Protein AF-A0AAV3QVT6-F1 (afdb_monomer_lite)

Foldseek 3Di:
DVPDDDDDDDDPVVVVVVVVVCVVCLVVCVVVDDPQDPPPHPDPPVVVVVVVVLVVVQVVCVVPVHHDDDDDDDDPPVPVPDD

Structure (mmCIF, N/CA/C/O backbone):
data_AF-A0AAV3QVT6-F1
#
_entry.id   AF-A0AAV3QVT6-F1
#
loop_
_atom_site.group_PDB
_atom_site.id
_atom_site.type_symbol
_atom_site.label_atom_id
_atom_site.label_alt_id
_atom_site.label_comp_id
_atom_site.label_asym_id
_atom_site.label_entity_id
_atom_site.label_seq_id
_atom_site.pdbx_PDB_ins_code
_atom_site.Cartn_x
_atom_site.Cartn_y
_atom_site.Cartn_z
_atom_site.occupancy
_atom_site.B_iso_or_equiv
_atom_site.auth_seq_id
_atom_site.auth_comp_id
_atom_site.auth_asym_id
_atom_site.auth_atom_id
_atom_site.pdbx_PDB_model_num
ATOM 1 N N . MET A 1 1 ? 10.616 -21.768 10.260 1.00 51.06 1 MET A N 1
ATOM 2 C CA . MET A 1 1 ? 10.746 -21.833 8.781 1.00 51.06 1 MET A CA 1
ATOM 3 C C . MET A 1 1 ? 9.505 -21.313 8.040 1.00 51.06 1 MET A C 1
ATOM 5 O O . MET A 1 1 ? 9.634 -20.977 6.872 1.00 51.06 1 MET A O 1
ATOM 9 N N . ALA A 1 2 ? 8.331 -21.209 8.684 1.00 62.94 2 ALA A N 1
ATOM 10 C CA . ALA A 1 2 ? 7.095 -20.706 8.064 1.00 62.94 2 ALA A CA 1
ATOM 11 C C . ALA A 1 2 ? 6.937 -19.165 8.083 1.00 62.94 2 ALA A C 1
ATOM 13 O O . ALA A 1 2 ? 6.066 -18.645 7.388 1.00 62.94 2 ALA A O 1
ATOM 14 N N . ASP A 1 3 ? 7.794 -18.450 8.824 1.00 75.00 3 ASP A N 1
ATOM 15 C CA . ASP A 1 3 ? 7.662 -17.003 9.083 1.00 75.00 3 ASP A CA 1
ATOM 16 C C . ASP A 1 3 ? 8.549 -16.115 8.196 1.00 75.00 3 ASP A C 1
ATOM 18 O O . ASP A 1 3 ? 8.573 -14.894 8.350 1.00 75.00 3 ASP A O 1
ATOM 22 N N . TYR A 1 4 ? 9.298 -16.700 7.256 1.00 81.44 4 TYR A N 1
ATOM 23 C CA . TYR A 1 4 ? 10.117 -15.917 6.334 1.00 81.44 4 TYR A CA 1
ATOM 24 C C . TYR A 1 4 ? 9.271 -15.401 5.172 1.00 81.44 4 TYR A C 1
ATOM 26 O O . TYR A 1 4 ? 8.590 -16.169 4.489 1.00 81.44 4 TYR A O 1
ATOM 34 N N . ARG A 1 5 ? 9.356 -14.092 4.917 1.00 79.75 5 ARG A N 1
ATOM 35 C CA . ARG A 1 5 ? 8.783 -13.467 3.725 1.00 79.75 5 ARG A CA 1
ATOM 36 C C . ARG A 1 5 ? 9.851 -13.420 2.626 1.00 79.75 5 ARG A C 1
ATOM 38 O O . ARG A 1 5 ? 10.818 -12.672 2.784 1.00 79.75 5 ARG A O 1
ATOM 45 N N . PRO A 1 6 ? 9.718 -14.191 1.533 1.00 81.56 6 PRO A N 1
ATOM 46 C CA . PRO A 1 6 ? 10.671 -14.123 0.434 1.00 81.56 6 PRO A CA 1
ATOM 47 C C . PRO A 1 6 ? 10.607 -12.742 -0.229 1.00 81.56 6 PRO A C 1
ATOM 49 O O . PRO A 1 6 ? 9.528 -12.183 -0.433 1.00 81.56 6 PRO A O 1
ATOM 52 N N . ILE A 1 7 ? 11.769 -12.182 -0.563 1.00 84.31 7 ILE A N 1
ATOM 53 C CA . ILE A 1 7 ? 11.876 -10.922 -1.303 1.00 84.31 7 ILE A CA 1
ATOM 54 C C . ILE A 1 7 ? 12.240 -11.266 -2.743 1.00 84.31 7 ILE A C 1
ATOM 56 O O . ILE A 1 7 ? 13.266 -11.894 -2.995 1.00 84.31 7 ILE A O 1
ATOM 60 N N . SER A 1 8 ? 11.406 -10.841 -3.691 1.00 83.56 8 SER A N 1
ATOM 61 C CA . SER A 1 8 ? 11.696 -11.001 -5.116 1.00 83.56 8 SER A CA 1
ATOM 62 C C . SER A 1 8 ? 12.632 -9.890 -5.590 1.00 83.56 8 SER A C 1
ATOM 64 O O . SER A 1 8 ? 12.271 -8.712 -5.581 1.00 83.56 8 SER A O 1
ATOM 66 N N . LEU A 1 9 ? 13.837 -10.258 -6.019 1.00 85.38 9 LEU A N 1
ATOM 67 C CA . LEU A 1 9 ? 14.800 -9.347 -6.636 1.00 85.38 9 LEU A CA 1
ATOM 68 C C . LEU A 1 9 ? 14.577 -9.344 -8.152 1.00 85.38 9 LEU A C 1
ATOM 70 O O . LEU A 1 9 ? 14.853 -10.327 -8.833 1.00 85.38 9 LEU A O 1
ATOM 74 N N . CYS A 1 10 ? 14.047 -8.241 -8.679 1.00 87.00 10 CYS A N 1
ATOM 75 C CA . CYS A 1 10 ? 13.804 -8.079 -10.113 1.00 87.00 10 CYS A CA 1
ATOM 76 C C . CYS A 1 10 ? 15.019 -7.460 -10.819 1.00 87.00 10 CYS A C 1
ATOM 78 O O . CYS A 1 10 ? 15.761 -6.681 -10.218 1.00 87.00 10 CYS A O 1
ATOM 80 N N . ASN A 1 11 ? 15.175 -7.731 -12.119 1.00 92.31 11 ASN A N 1
ATOM 81 C CA . ASN A 1 11 ? 16.187 -7.072 -12.949 1.00 92.31 11 ASN A CA 1
ATOM 82 C C . ASN A 1 11 ? 15.978 -5.538 -12.962 1.00 92.31 11 ASN A C 1
ATOM 84 O O . ASN A 1 11 ? 14.845 -5.051 -12.947 1.00 92.31 11 ASN A O 1
ATOM 88 N N . VAL A 1 12 ? 17.067 -4.769 -13.027 1.00 92.44 12 VAL A N 1
ATOM 89 C CA . VAL A 1 12 ? 17.066 -3.299 -13.076 1.00 92.44 12 VAL A CA 1
ATOM 90 C C . VAL A 1 12 ? 16.212 -2.774 -14.233 1.00 92.44 12 VAL A C 1
ATOM 92 O O . VAL A 1 12 ? 15.418 -1.860 -14.024 1.00 92.44 12 VAL A O 1
ATOM 95 N N . ILE A 1 13 ? 16.296 -3.384 -15.421 1.00 92.06 13 ILE A N 1
ATOM 96 C CA . ILE A 1 13 ? 15.486 -2.982 -16.588 1.00 92.06 13 ILE A CA 1
ATOM 97 C C . ILE A 1 13 ? 13.989 -3.125 -16.283 1.00 92.06 13 ILE A C 1
ATOM 99 O O . ILE A 1 13 ? 13.206 -2.207 -16.529 1.00 92.06 13 ILE A O 1
ATOM 103 N N . TYR A 1 14 ? 13.600 -4.247 -15.674 1.00 92.38 14 TYR A N 1
ATOM 104 C CA . TYR A 1 14 ? 12.220 -4.483 -15.254 1.00 92.38 14 TYR A CA 1
ATOM 105 C C . TYR A 1 14 ? 11.767 -3.453 -14.210 1.00 92.38 14 TYR A C 1
ATOM 107 O O . TYR A 1 14 ? 10.676 -2.893 -14.314 1.00 92.38 14 TYR A O 1
ATOM 115 N N . LYS A 1 15 ? 12.628 -3.133 -13.237 1.00 92.12 15 LYS A N 1
ATOM 116 C CA . LYS A 1 15 ? 12.343 -2.117 -12.216 1.00 92.12 15 LYS A CA 1
ATOM 117 C C . LYS A 1 15 ? 12.137 -0.727 -12.826 1.00 92.12 15 LYS A C 1
ATOM 119 O O . LYS A 1 15 ? 11.238 -0.007 -12.398 1.00 92.12 15 LYS A O 1
ATOM 124 N N . ILE A 1 16 ? 12.924 -0.356 -13.838 1.00 93.56 16 ILE A N 1
ATOM 125 C CA . ILE A 1 16 ? 12.763 0.914 -14.561 1.00 93.56 16 ILE A CA 1
ATOM 126 C C . ILE A 1 16 ? 11.412 0.950 -15.280 1.00 93.56 16 ILE A C 1
ATOM 128 O O . ILE A 1 16 ? 10.654 1.901 -15.093 1.00 93.56 16 ILE A O 1
ATOM 132 N N . ALA A 1 17 ? 11.075 -0.094 -16.043 1.00 94.25 17 ALA A N 1
ATOM 133 C CA . ALA A 1 17 ? 9.795 -0.170 -16.747 1.00 94.25 17 ALA A CA 1
ATOM 134 C C . ALA A 1 17 ? 8.602 -0.090 -15.774 1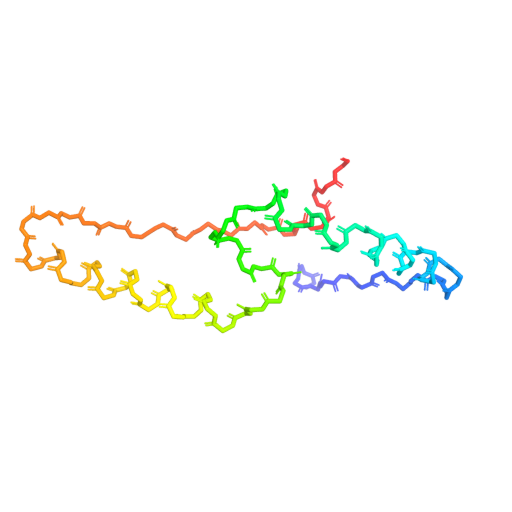.00 94.25 17 ALA A C 1
ATOM 136 O O . ALA A 1 17 ? 7.677 0.696 -15.984 1.00 94.25 17 ALA A O 1
ATOM 137 N N . SER A 1 18 ? 8.665 -0.824 -14.658 1.00 93.75 18 SER A N 1
ATOM 138 C CA . SER A 1 18 ? 7.655 -0.770 -13.596 1.00 93.75 18 SER A CA 1
ATOM 139 C C . SER A 1 18 ? 7.519 0.633 -12.994 1.00 93.75 18 SER A C 1
ATOM 141 O O . SER A 1 18 ? 6.402 1.089 -12.763 1.00 93.75 18 SER A O 1
ATOM 143 N N . ASN A 1 19 ? 8.624 1.347 -12.763 1.00 92.56 19 ASN A N 1
ATOM 144 C CA . ASN A 1 19 ? 8.585 2.710 -12.226 1.00 92.56 19 ASN A CA 1
ATOM 145 C C . ASN A 1 19 ? 7.925 3.701 -13.193 1.00 92.56 19 ASN A C 1
ATOM 147 O O . ASN A 1 19 ? 7.173 4.575 -12.761 1.00 92.56 19 ASN A O 1
ATOM 151 N N . VAL A 1 20 ? 8.164 3.559 -14.500 1.00 95.50 20 VAL A N 1
ATOM 152 C CA . VAL A 1 20 ? 7.500 4.389 -15.517 1.00 95.50 20 VAL A CA 1
ATOM 153 C C . VAL A 1 20 ? 5.986 4.173 -15.484 1.00 95.50 20 VAL A C 1
ATOM 155 O O . VAL A 1 20 ? 5.234 5.147 -15.519 1.00 95.50 20 VAL A O 1
ATOM 158 N N . LEU A 1 21 ? 5.529 2.922 -15.362 1.00 94.06 21 LEU A N 1
ATOM 159 C CA . LEU A 1 21 ? 4.103 2.605 -15.241 1.00 94.06 21 LEU A CA 1
ATOM 160 C C . LEU A 1 21 ? 3.489 3.215 -13.976 1.00 94.06 21 LEU A C 1
ATOM 162 O O . LEU A 1 21 ? 2.460 3.882 -14.060 1.00 94.06 21 LEU A O 1
ATOM 166 N N . VAL A 1 22 ? 4.148 3.064 -12.824 1.00 91.31 22 VAL A N 1
ATOM 167 C CA . VAL A 1 22 ? 3.682 3.648 -11.556 1.00 91.31 22 VAL A CA 1
ATOM 168 C C . VAL A 1 22 ? 3.540 5.164 -11.669 1.00 91.31 22 VAL A C 1
ATOM 170 O O . VAL A 1 22 ? 2.509 5.712 -11.285 1.00 91.31 22 VAL A O 1
ATOM 173 N N . ASN A 1 23 ? 4.524 5.849 -12.254 1.00 92.06 23 ASN A N 1
ATOM 174 C CA . ASN A 1 23 ? 4.474 7.302 -12.421 1.00 92.06 23 ASN A CA 1
ATOM 175 C C . ASN A 1 23 ? 3.333 7.761 -13.339 1.00 92.06 23 ASN A C 1
ATOM 177 O O . ASN A 1 23 ? 2.789 8.842 -13.126 1.00 92.06 23 ASN A O 1
ATOM 181 N N . ARG A 1 24 ? 2.939 6.945 -14.323 1.00 93.62 24 ARG A N 1
ATOM 182 C CA . ARG A 1 24 ? 1.785 7.229 -15.191 1.00 93.62 24 ARG A CA 1
ATOM 183 C C . ARG A 1 24 ? 0.446 7.001 -14.496 1.00 93.62 24 ARG A C 1
ATOM 185 O O . ARG A 1 24 ? -0.495 7.734 -14.770 1.00 93.62 24 ARG A O 1
ATOM 192 N N . VAL A 1 25 ? 0.352 6.005 -13.615 1.00 90.62 25 VAL A N 1
ATOM 193 C CA . VAL A 1 25 ? -0.892 5.669 -12.897 1.00 90.62 25 VAL A CA 1
ATOM 194 C C . VAL A 1 25 ? -1.114 6.580 -11.687 1.00 90.62 25 VAL A C 1
ATOM 196 O O . VAL A 1 25 ? -2.254 6.911 -11.371 1.00 90.62 25 VAL A O 1
ATOM 199 N N . LYS A 1 26 ? -0.038 7.044 -11.038 1.00 87.38 26 LYS A N 1
ATOM 200 C CA . LYS A 1 26 ? -0.080 7.857 -9.811 1.00 87.38 26 LYS A CA 1
ATOM 201 C C . LYS A 1 26 ? -1.079 9.033 -9.844 1.00 87.38 26 LYS A C 1
ATOM 203 O O . LYS A 1 26 ? -1.784 9.187 -8.851 1.00 87.38 26 LYS A O 1
ATOM 208 N N . PRO A 1 27 ? -1.214 9.828 -10.926 1.00 87.81 27 PRO A N 1
ATOM 209 C CA . PRO A 1 27 ? -2.181 10.932 -10.982 1.00 87.81 27 PRO A CA 1
ATOM 210 C C . PRO A 1 27 ? -3.651 10.490 -10.912 1.00 87.81 27 PRO A C 1
ATOM 212 O O . PRO A 1 27 ? -4.493 11.245 -10.439 1.00 87.81 27 PRO A O 1
ATOM 215 N N . PHE A 1 28 ? -3.960 9.268 -11.352 1.00 87.81 28 PHE A N 1
ATOM 216 C CA . PHE A 1 28 ? -5.316 8.712 -11.368 1.00 87.81 28 PHE A CA 1
ATOM 217 C C . PHE A 1 28 ? -5.659 7.943 -10.086 1.00 87.81 28 PHE A C 1
ATOM 219 O O . PHE A 1 28 ? -6.810 7.585 -9.865 1.00 87.81 28 PHE A O 1
ATOM 226 N N . MET A 1 29 ? -4.683 7.698 -9.206 1.00 83.56 29 MET A N 1
ATOM 227 C CA . MET A 1 29 ? -4.914 6.952 -7.963 1.00 83.56 29 MET A CA 1
ATOM 228 C C . MET A 1 29 ? -5.958 7.618 -7.062 1.00 83.56 29 MET A C 1
ATOM 230 O O . MET A 1 29 ? -6.741 6.915 -6.434 1.00 83.56 29 MET A O 1
ATOM 234 N N . ASN A 1 30 ? -6.020 8.953 -7.052 1.00 79.50 30 ASN A N 1
ATOM 235 C CA . ASN A 1 30 ? -6.979 9.701 -6.234 1.00 79.50 30 ASN A CA 1
ATOM 236 C C . ASN A 1 30 ? -8.442 9.494 -6.663 1.00 79.50 30 ASN A C 1
ATOM 238 O O . ASN A 1 30 ? -9.333 9.701 -5.848 1.00 79.50 30 ASN A O 1
ATOM 242 N N . SER A 1 31 ? -8.706 9.114 -7.919 1.00 83.62 31 SER A N 1
ATOM 243 C CA . SER A 1 31 ? -10.063 8.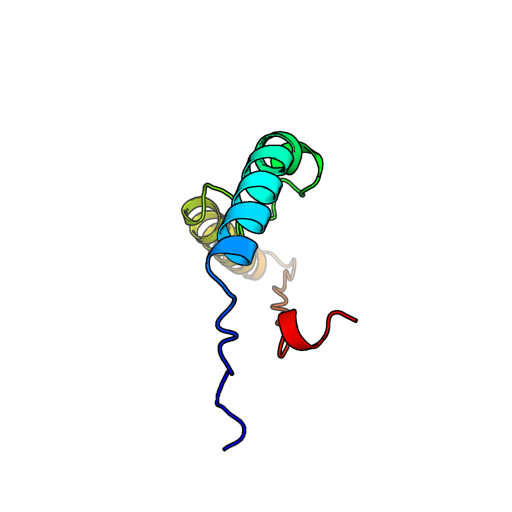798 -8.388 1.00 83.62 31 SER A CA 1
ATOM 244 C C . SER A 1 31 ? -10.385 7.304 -8.335 1.00 83.62 31 SER A C 1
ATOM 246 O O . SER A 1 31 ? -11.555 6.936 -8.304 1.00 83.62 31 SER A O 1
ATOM 248 N N . LEU A 1 32 ? -9.364 6.441 -8.330 1.00 83.69 32 LEU A N 1
ATOM 249 C CA . LEU A 1 32 ? -9.524 4.983 -8.290 1.00 83.69 32 LEU A CA 1
ATOM 250 C C . LEU A 1 32 ? -9.678 4.430 -6.871 1.00 83.69 32 LEU A C 1
ATOM 252 O O . LEU A 1 32 ? -10.207 3.335 -6.693 1.00 83.69 32 LEU A O 1
ATOM 256 N N . VAL A 1 33 ? -9.175 5.153 -5.873 1.00 83.06 33 VAL A N 1
ATOM 257 C CA . VAL A 1 33 ? -9.068 4.676 -4.497 1.00 83.06 33 VAL A CA 1
ATOM 258 C C . VAL A 1 33 ? -10.000 5.460 -3.577 1.00 83.06 33 VAL A C 1
ATOM 260 O O . VAL A 1 33 ? -10.172 6.667 -3.727 1.00 83.06 33 VAL A O 1
ATOM 263 N N . SER A 1 34 ? -10.618 4.758 -2.620 1.00 80.50 34 SER A N 1
ATOM 264 C CA . SER A 1 34 ? -11.477 5.384 -1.611 1.00 80.50 34 SER A CA 1
ATOM 265 C C . SER A 1 34 ? -10.698 6.443 -0.819 1.00 80.50 34 SER A C 1
ATOM 267 O O . SER A 1 34 ? -9.560 6.172 -0.428 1.00 80.50 34 SER A O 1
ATOM 269 N N . PRO A 1 35 ? -11.315 7.587 -0.466 1.00 75.25 35 PRO A N 1
ATOM 270 C CA . PRO A 1 35 ? -10.704 8.589 0.410 1.00 75.25 35 PRO A CA 1
ATOM 271 C C . PRO A 1 35 ? -10.235 8.042 1.767 1.00 75.25 35 PRO A C 1
ATOM 273 O O . PRO A 1 35 ? -9.400 8.653 2.419 1.00 75.25 35 PRO A O 1
ATOM 276 N N . SER A 1 36 ? -10.772 6.898 2.203 1.00 73.94 36 SER A N 1
ATOM 277 C CA . SER A 1 36 ? -10.407 6.229 3.456 1.00 73.94 36 SER A CA 1
ATOM 278 C C . SER A 1 36 ? -9.233 5.246 3.333 1.00 73.94 36 SER A C 1
ATOM 280 O O . SER A 1 36 ? -8.862 4.600 4.312 1.00 73.94 36 SER A O 1
ATOM 282 N N . GLN A 1 37 ? -8.677 5.055 2.134 1.00 73.12 37 GLN A N 1
ATOM 283 C CA . GLN A 1 37 ? -7.594 4.107 1.881 1.00 73.12 37 GLN A CA 1
ATOM 284 C C . GLN A 1 37 ? -6.253 4.848 1.814 1.00 73.12 37 GLN A C 1
ATOM 286 O O . GLN A 1 37 ? -5.761 5.219 0.754 1.00 73.12 37 GLN A O 1
ATOM 291 N N . ASN A 1 38 ? -5.621 4.996 2.979 1.00 70.94 38 ASN A N 1
ATOM 292 C CA . ASN A 1 38 ? -4.338 5.694 3.131 1.00 70.94 38 ASN A CA 1
ATOM 293 C C . ASN A 1 38 ? -3.097 4.785 3.026 1.00 70.94 38 ASN A C 1
ATOM 295 O O . ASN A 1 38 ? -1.965 5.239 3.193 1.00 70.94 38 ASN A O 1
ATOM 299 N N . GLY A 1 39 ? -3.272 3.488 2.757 1.00 70.31 39 GLY A N 1
ATOM 300 C CA . GLY A 1 39 ? -2.160 2.565 2.517 1.00 70.31 39 GLY A CA 1
ATOM 301 C C . GLY A 1 39 ? -1.607 2.710 1.097 1.00 70.31 39 GLY A C 1
ATOM 302 O O . GLY A 1 39 ? -2.363 2.594 0.138 1.00 70.31 39 GLY A O 1
ATOM 303 N N . PHE A 1 40 ? -0.289 2.901 0.959 1.00 70.19 40 PHE A N 1
ATOM 304 C CA . PHE A 1 40 ? 0.439 3.004 -0.324 1.00 70.19 40 PHE A CA 1
ATOM 305 C C . PHE A 1 40 ? 0.164 4.265 -1.170 1.00 70.19 40 PHE A C 1
ATOM 307 O O . PHE A 1 40 ? 0.652 4.369 -2.296 1.00 70.19 40 PHE A O 1
ATOM 314 N N . ILE A 1 41 ? -0.546 5.251 -0.617 1.00 73.38 41 ILE A N 1
ATOM 315 C CA . ILE A 1 41 ? -0.761 6.589 -1.193 1.00 73.38 41 ILE A CA 1
ATOM 316 C C . ILE A 1 41 ? -0.059 7.623 -0.290 1.00 73.38 41 ILE A C 1
ATOM 318 O O . ILE A 1 41 ? 0.342 7.310 0.831 1.00 73.38 41 ILE A O 1
ATOM 322 N N . HIS A 1 42 ? 0.202 8.835 -0.791 1.00 67.50 42 HIS A N 1
ATOM 323 C CA . HIS A 1 42 ? 0.790 9.898 0.039 1.00 67.50 42 HIS A CA 1
ATOM 324 C C . HIS A 1 42 ? -0.183 10.231 1.184 1.00 67.50 42 HIS A C 1
ATOM 326 O O . HIS A 1 42 ? -1.369 10.381 0.919 1.00 67.50 42 HIS A O 1
ATOM 332 N N . GLY A 1 43 ? 0.307 10.334 2.428 1.00 66.94 43 GLY A N 1
ATOM 333 C CA . GLY A 1 43 ? -0.535 10.654 3.597 1.00 66.94 43 GLY A CA 1
ATOM 334 C C . GLY A 1 43 ? -0.681 9.543 4.648 1.00 66.94 43 GLY A C 1
ATOM 335 O O . GLY A 1 43 ? -1.744 9.376 5.228 1.00 66.94 43 GLY A O 1
ATOM 336 N N . ILE A 1 44 ? 0.369 8.766 4.950 1.00 69.50 44 ILE A N 1
ATOM 337 C CA . ILE A 1 44 ? 0.298 7.697 5.977 1.00 69.50 44 ILE A CA 1
ATOM 338 C C . ILE A 1 44 ? -0.119 8.242 7.363 1.00 69.50 44 ILE A C 1
ATOM 340 O O . ILE A 1 44 ? -0.751 7.525 8.136 1.00 69.50 44 ILE A O 1
ATOM 344 N N . GLN A 1 45 ? 0.197 9.508 7.661 1.00 73.62 45 GLN A N 1
ATOM 345 C CA . GLN A 1 45 ? -0.129 10.153 8.939 1.00 73.62 45 GLN A CA 1
ATOM 346 C C . GLN A 1 45 ? -1.643 10.251 9.184 1.00 73.62 45 GLN A C 1
ATOM 348 O O . GLN A 1 45 ? -2.087 10.022 10.309 1.00 73.62 45 GLN A O 1
ATOM 353 N N . ASP A 1 46 ? -2.450 10.480 8.143 1.00 74.88 46 ASP A N 1
ATOM 354 C CA . ASP A 1 46 ? -3.900 10.647 8.315 1.00 74.88 46 ASP A CA 1
ATOM 355 C C . ASP A 1 46 ? -4.585 9.327 8.708 1.00 74.88 46 ASP A C 1
ATOM 357 O O . ASP A 1 46 ? -5.613 9.334 9.378 1.00 74.88 46 ASP A O 1
ATOM 361 N N . ASN A 1 47 ? -3.979 8.175 8.386 1.00 76.06 47 ASN A N 1
ATOM 362 C CA . ASN A 1 47 ? -4.473 6.867 8.829 1.00 76.06 47 ASN A CA 1
ATOM 363 C C . ASN A 1 47 ? -4.355 6.694 10.353 1.00 76.06 47 ASN A C 1
ATOM 365 O O . ASN A 1 47 ? -5.226 6.106 10.990 1.00 76.06 47 ASN A O 1
ATOM 369 N N . VAL A 1 48 ? -3.276 7.212 10.950 1.00 80.75 48 VAL A N 1
ATOM 370 C CA . VAL A 1 48 ? -3.071 7.140 12.406 1.00 80.75 48 VAL A CA 1
ATOM 371 C C . VAL A 1 48 ? -4.114 7.995 13.119 1.00 80.75 48 VAL A C 1
ATOM 373 O O . VAL A 1 48 ? -4.721 7.534 14.085 1.00 80.75 48 VAL A O 1
ATOM 376 N N . ILE A 1 49 ? -4.369 9.198 12.597 1.00 83.88 49 ILE A N 1
ATOM 377 C CA . ILE A 1 49 ? -5.396 10.112 13.112 1.00 83.88 49 ILE A CA 1
ATOM 378 C C . ILE A 1 49 ? -6.782 9.465 12.994 1.00 83.88 49 ILE A C 1
ATOM 380 O O . ILE A 1 49 ? -7.498 9.370 13.988 1.00 83.88 49 ILE A O 1
ATOM 384 N N . MET A 1 50 ? -7.119 8.909 11.827 1.00 82.56 50 MET A N 1
ATOM 385 C CA . MET A 1 50 ? -8.390 8.211 11.607 1.00 82.56 50 MET A CA 1
ATOM 386 C C . MET A 1 50 ? -8.582 7.026 12.567 1.00 82.56 50 MET A C 1
ATOM 388 O O . MET A 1 50 ? -9.667 6.838 13.116 1.00 82.56 50 MET A O 1
ATOM 392 N N . ALA A 1 51 ? -7.540 6.225 12.809 1.00 83.50 51 ALA A N 1
ATOM 393 C CA . ALA A 1 51 ? -7.601 5.105 13.749 1.00 83.50 51 ALA A CA 1
ATOM 394 C C . ALA A 1 51 ? -7.795 5.567 15.205 1.00 83.50 51 ALA A C 1
ATOM 396 O O . ALA A 1 51 ? -8.504 4.913 15.981 1.00 83.50 51 ALA A O 1
ATOM 397 N N . GLN A 1 52 ? -7.183 6.693 15.574 1.00 84.81 52 GLN A N 1
ATOM 398 C CA . GLN A 1 52 ? -7.360 7.305 16.885 1.00 84.81 52 GLN A CA 1
ATOM 399 C C . GLN A 1 52 ? -8.801 7.800 17.071 1.00 84.81 52 GLN A C 1
ATOM 401 O O . GLN A 1 52 ? -9.446 7.422 18.049 1.00 84.81 52 GLN A O 1
ATOM 406 N N . GLU A 1 53 ? -9.351 8.527 16.097 1.00 86.19 53 GLU A N 1
ATOM 407 C CA . GLU A 1 53 ? -10.743 8.999 16.115 1.00 86.19 53 GLU A CA 1
ATOM 408 C C . GLU A 1 53 ? -11.755 7.847 16.200 1.00 86.19 53 GLU A C 1
ATOM 410 O O . GLU A 1 53 ? -12.736 7.918 16.947 1.00 86.19 53 GLU A O 1
ATOM 415 N N . LEU A 1 54 ? -11.505 6.746 15.483 1.00 85.06 54 LEU A N 1
ATOM 416 C CA . LEU A 1 54 ? -12.310 5.524 15.562 1.00 85.06 54 LEU A CA 1
ATOM 417 C C . LEU A 1 54 ? -12.299 4.931 16.976 1.00 85.06 54 LEU A C 1
ATOM 419 O O . LEU A 1 54 ? -13.345 4.545 17.503 1.00 85.06 54 LEU A O 1
ATOM 423 N N . THR A 1 55 ? -11.126 4.888 17.608 1.00 85.38 55 THR A N 1
ATOM 424 C CA . THR A 1 55 ? -10.957 4.363 18.970 1.00 85.38 55 THR A CA 1
ATOM 425 C C . THR A 1 55 ? -11.670 5.244 19.996 1.00 85.38 55 THR A C 1
ATOM 427 O O . THR A 1 55 ? -12.378 4.733 20.870 1.00 85.38 55 THR A O 1
ATOM 430 N N . ASP A 1 56 ? -11.552 6.563 19.853 1.00 85.88 56 ASP A N 1
ATOM 431 C CA . ASP A 1 56 ? -12.211 7.538 20.718 1.00 85.88 56 ASP A CA 1
ATOM 432 C C . ASP A 1 56 ? -13.736 7.502 20.553 1.00 85.88 56 ASP A C 1
ATOM 434 O O . ASP A 1 56 ? -14.475 7.488 21.542 1.00 85.88 56 ASP A O 1
ATOM 438 N N . THR A 1 57 ? -14.226 7.368 19.319 1.00 84.38 57 THR A N 1
ATOM 439 C CA . THR A 1 57 ? -15.659 7.226 19.022 1.00 84.38 57 THR A CA 1
ATOM 440 C C . THR A 1 57 ? -16.230 5.965 19.658 1.00 84.38 57 THR A C 1
ATOM 442 O O . THR A 1 57 ? -17.277 6.013 20.308 1.00 84.38 57 THR A O 1
ATOM 445 N N . ILE A 1 58 ? -15.522 4.837 19.551 1.00 84.06 58 ILE A N 1
ATOM 446 C CA . ILE A 1 58 ? -15.925 3.584 20.197 1.00 84.06 58 ILE A CA 1
ATOM 447 C C . ILE A 1 58 ? -15.947 3.753 21.719 1.00 84.06 58 ILE A C 1
ATOM 449 O O . ILE A 1 58 ? -16.907 3.331 22.367 1.00 84.06 58 ILE A O 1
ATOM 453 N N . ARG A 1 59 ? -14.948 4.423 22.303 1.00 80.19 59 ARG A N 1
ATOM 454 C CA . ARG A 1 59 ? -14.891 4.686 23.746 1.00 80.19 59 ARG A CA 1
ATOM 455 C C . ARG A 1 59 ? -16.071 5.533 24.228 1.00 80.19 59 ARG A C 1
ATOM 457 O O . ARG A 1 59 ? -16.708 5.162 25.210 1.00 80.19 59 ARG A O 1
ATOM 464 N N . ILE A 1 60 ? -16.399 6.622 23.532 1.00 79.44 60 ILE A N 1
ATOM 465 C CA . ILE A 1 60 ? -17.551 7.484 23.855 1.00 79.44 60 ILE A CA 1
ATOM 466 C C . ILE A 1 60 ? -18.866 6.720 23.666 1.00 79.44 60 ILE A C 1
ATOM 468 O O . ILE A 1 60 ? -19.787 6.839 24.477 1.00 79.44 60 ILE A O 1
ATOM 472 N N . SER A 1 61 ? -18.953 5.900 22.619 1.00 74.00 61 SER A N 1
ATOM 473 C CA . SER A 1 61 ? -20.139 5.099 22.331 1.00 74.00 61 SER A CA 1
ATOM 474 C C . SER A 1 61 ? -20.380 3.984 23.339 1.00 74.00 61 SER A C 1
ATOM 476 O O . SER A 1 61 ? -21.521 3.604 23.492 1.00 74.00 61 SER A O 1
ATOM 478 N N . LYS A 1 62 ? -19.366 3.504 24.075 1.00 63.28 62 LYS A N 1
ATOM 479 C CA . LYS A 1 62 ? -19.574 2.594 25.216 1.00 63.28 62 LYS A CA 1
ATOM 480 C C . LYS A 1 62 ? -20.267 3.281 26.397 1.00 63.28 62 LYS A C 1
ATOM 482 O O . LYS A 1 62 ? -20.932 2.608 27.178 1.00 63.28 62 LYS A O 1
ATOM 487 N N . CYS A 1 63 ? -20.109 4.600 26.539 1.00 60.97 63 CYS A N 1
ATOM 488 C CA . CYS A 1 63 ? -20.774 5.388 27.582 1.00 60.97 63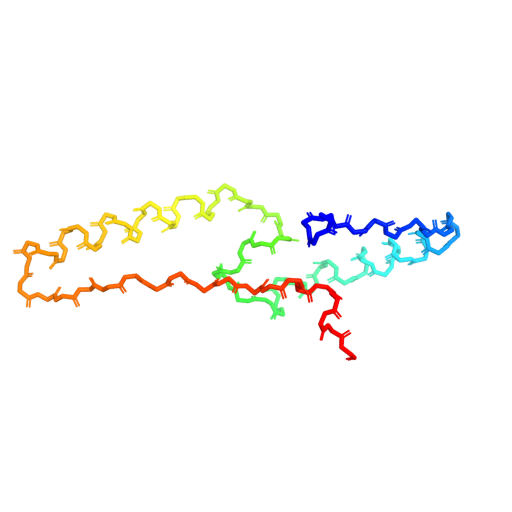 CYS A CA 1
ATOM 489 C C . CYS A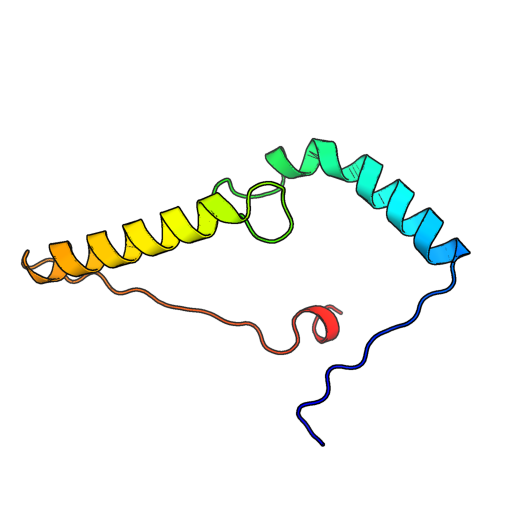 1 63 ? -22.233 5.720 27.224 1.00 60.97 63 CYS A C 1
ATOM 491 O O . CYS A 1 63 ? -23.064 5.894 28.113 1.00 60.97 63 CYS A O 1
ATOM 493 N N . LYS A 1 64 ? -22.561 5.804 25.928 1.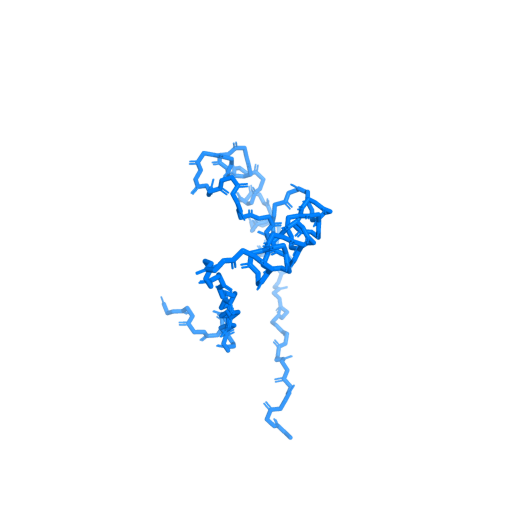00 60.84 64 LYS A N 1
ATOM 494 C CA . LYS A 1 64 ? -23.942 5.891 25.423 1.00 60.84 64 LYS A CA 1
ATOM 495 C C . LYS A 1 64 ? -24.441 4.452 25.197 1.00 60.84 64 LYS A C 1
ATOM 497 O O . LYS A 1 64 ? -23.650 3.572 24.929 1.00 60.84 64 LYS A O 1
ATOM 502 N N . LYS A 1 65 ? -25.723 4.110 25.318 1.00 57.62 65 LYS A N 1
ATOM 503 C CA . LYS A 1 65 ? -26.181 2.699 25.168 1.00 57.62 65 LYS A CA 1
ATOM 504 C C . LYS A 1 65 ? -26.133 2.159 23.714 1.00 57.62 65 LYS A C 1
ATOM 506 O O . LYS A 1 65 ? -26.900 1.276 23.352 1.00 57.62 65 LYS A O 1
ATOM 511 N N . THR A 1 66 ? -25.256 2.700 22.871 1.00 61.50 66 THR A N 1
ATOM 512 C CA . THR A 1 66 ? -25.066 2.380 21.451 1.00 61.50 66 THR A CA 1
ATOM 513 C C . THR A 1 66 ? -23.726 1.670 21.279 1.00 61.50 66 THR A C 1
ATOM 515 O O . THR A 1 66 ? -22.691 2.322 21.200 1.00 61.50 66 THR A O 1
ATOM 518 N N . GLY A 1 67 ? -23.717 0.338 21.247 1.00 67.38 67 GLY A N 1
ATOM 519 C CA . GLY A 1 67 ? -22.471 -0.419 21.108 1.00 67.38 67 GLY A CA 1
ATOM 520 C C . GLY A 1 67 ? -21.873 -0.297 19.704 1.00 67.38 67 GLY A C 1
ATOM 521 O O . GLY A 1 67 ? -22.352 -0.962 18.790 1.00 67.38 67 GLY A O 1
ATOM 522 N N . LEU A 1 68 ? -20.812 0.500 19.529 1.00 78.31 68 LEU A N 1
ATOM 523 C CA . LEU A 1 68 ? -19.938 0.390 18.356 1.00 78.31 68 LEU A CA 1
ATOM 524 C C . LEU A 1 68 ? -18.800 -0.599 18.627 1.00 78.31 68 LEU A C 1
ATOM 526 O O . LEU A 1 68 ? -18.242 -0.654 19.723 1.00 78.31 68 LEU A O 1
ATOM 530 N N . THR A 1 69 ? -18.437 -1.363 17.598 1.00 77.31 69 THR A N 1
ATOM 531 C CA . THR A 1 69 ? -17.345 -2.343 17.633 1.00 77.31 69 THR A CA 1
ATOM 532 C C . THR A 1 69 ? -16.432 -2.122 16.432 1.00 77.31 69 THR A C 1
ATOM 534 O O . THR A 1 69 ? -16.918 -1.968 15.315 1.00 77.31 69 THR A O 1
ATOM 537 N N . ALA A 1 70 ? -15.116 -2.119 16.651 1.00 83.25 70 ALA A N 1
ATOM 538 C CA . ALA A 1 70 ? -14.131 -2.136 15.572 1.00 83.25 70 ALA A CA 1
ATOM 539 C C . ALA A 1 70 ? -13.820 -3.575 15.163 1.00 83.25 70 ALA A C 1
ATOM 541 O O . ALA A 1 70 ? -13.621 -4.442 16.015 1.00 83.25 70 ALA A O 1
ATOM 542 N N . ILE A 1 71 ? -13.703 -3.804 13.858 1.00 82.75 71 ILE A N 1
ATOM 543 C CA . ILE A 1 71 ? -13.250 -5.073 13.293 1.00 82.75 71 ILE A CA 1
ATOM 544 C C . ILE A 1 71 ? -11.953 -4.796 12.541 1.00 82.75 71 ILE A C 1
ATOM 546 O O . ILE A 1 71 ? -11.933 -4.022 11.587 1.00 82.75 71 ILE A O 1
ATOM 550 N N . LYS A 1 72 ? -10.862 -5.432 12.975 1.00 87.06 72 LYS A N 1
ATOM 551 C CA . LYS A 1 72 ? -9.583 -5.402 12.264 1.00 87.06 72 LYS A CA 1
ATOM 552 C C . LYS A 1 72 ? -9.489 -6.637 11.377 1.00 87.06 72 LYS A C 1
ATOM 554 O O . LYS A 1 72 ? -9.505 -7.756 11.882 1.00 87.06 72 LYS A O 1
ATOM 559 N N . ILE A 1 73 ? -9.371 -6.422 10.073 1.00 87.69 73 ILE A N 1
ATOM 560 C CA . ILE A 1 73 ? -9.196 -7.481 9.077 1.00 87.69 73 ILE A CA 1
ATOM 561 C C . ILE A 1 73 ? -7.761 -7.394 8.561 1.00 87.69 73 ILE A C 1
ATOM 563 O O . ILE A 1 73 ? -7.327 -6.324 8.141 1.00 87.69 73 ILE A O 1
ATOM 567 N N . ASP A 1 74 ? -7.030 -8.506 8.608 1.00 86.94 74 ASP A N 1
ATOM 568 C CA . ASP A 1 74 ? -5.677 -8.620 8.061 1.00 86.94 74 ASP A CA 1
ATOM 569 C C . ASP A 1 74 ? -5.621 -9.759 7.038 1.00 86.94 74 ASP A C 1
ATOM 571 O O . ASP A 1 74 ? -6.195 -10.832 7.245 1.00 86.94 74 ASP A O 1
ATOM 575 N N . ILE A 1 75 ? -4.956 -9.518 5.910 1.00 86.75 75 ILE A N 1
ATOM 576 C CA . ILE A 1 75 ? -4.870 -10.483 4.814 1.00 86.75 75 ILE A CA 1
ATOM 577 C C . ILE A 1 75 ? -3.501 -11.158 4.878 1.00 86.75 75 ILE A C 1
ATOM 579 O O . ILE A 1 75 ? -2.464 -10.539 4.649 1.00 86.75 75 ILE A O 1
ATOM 583 N N . SER A 1 76 ? -3.490 -12.467 5.127 1.00 85.62 76 SER A N 1
ATOM 584 C CA . SER A 1 76 ? -2.249 -13.244 5.126 1.00 85.62 76 SER A CA 1
ATOM 585 C C . SER A 1 76 ? -1.650 -13.332 3.721 1.00 85.62 76 SER A C 1
ATOM 587 O O . SER A 1 76 ? -2.325 -13.736 2.775 1.00 85.62 76 SER A O 1
ATOM 589 N N . LYS A 1 77 ? -0.359 -12.991 3.601 1.00 81.19 77 LYS A N 1
ATOM 590 C CA . LYS A 1 77 ? 0.426 -13.078 2.355 1.00 81.19 77 LYS A CA 1
ATOM 591 C C . LYS A 1 77 ? -0.264 -12.401 1.157 1.00 81.19 77 LYS A C 1
ATOM 593 O O . LYS A 1 77 ? -0.438 -13.012 0.107 1.00 81.19 77 LYS A O 1
ATOM 598 N N . THR A 1 78 ? -0.654 -11.133 1.319 1.00 83.06 78 THR A N 1
ATOM 599 C CA . THR A 1 78 ? -1.396 -10.334 0.320 1.00 83.06 78 THR A CA 1
ATOM 600 C C . THR A 1 78 ? -0.868 -10.450 -1.106 1.00 83.06 78 THR A C 1
ATOM 602 O O . THR A 1 78 ? -1.659 -10.649 -2.016 1.00 83.06 78 THR A O 1
ATOM 605 N N . PHE A 1 79 ? 0.449 -10.353 -1.301 1.00 81.50 79 PHE A N 1
ATOM 606 C CA . PHE A 1 79 ? 1.071 -10.368 -2.631 1.00 81.50 79 PHE A CA 1
ATOM 607 C C . PHE A 1 79 ? 1.257 -11.773 -3.214 1.00 81.50 79 PHE A C 1
ATOM 609 O O . PHE A 1 79 ? 1.275 -11.913 -4.430 1.00 81.50 79 PHE A O 1
ATOM 616 N N . ASP A 1 80 ? 1.340 -12.808 -2.374 1.00 83.88 80 ASP A N 1
ATOM 617 C CA . ASP A 1 80 ? 1.500 -14.196 -2.836 1.00 83.88 80 ASP A CA 1
ATOM 618 C C . ASP A 1 80 ? 0.148 -14.818 -3.233 1.00 83.88 80 ASP A C 1
ATO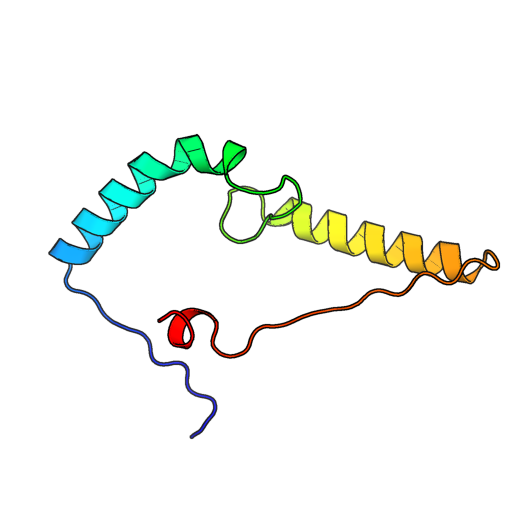M 620 O O . ASP A 1 80 ? 0.097 -15.868 -3.871 1.00 83.88 80 ASP A O 1
ATOM 624 N N . ARG A 1 81 ? -0.962 -14.196 -2.813 1.00 79.94 81 ARG A N 1
ATOM 625 C CA . ARG A 1 81 ? -2.333 -14.662 -3.071 1.00 79.94 81 ARG A CA 1
ATOM 626 C C . ARG A 1 81 ? -2.980 -14.062 -4.315 1.00 79.94 81 ARG A C 1
ATOM 628 O O . ARG A 1 81 ? -4.054 -14.525 -4.695 1.00 79.94 81 ARG A O 1
ATOM 635 N N . VAL A 1 82 ? -2.366 -13.055 -4.929 1.00 76.88 82 VAL A N 1
ATOM 636 C CA . VAL A 1 82 ? -2.849 -12.493 -6.194 1.00 76.88 82 VAL A CA 1
ATOM 637 C C . VAL A 1 82 ? -2.495 -13.482 -7.306 1.00 76.88 82 VAL A C 1
ATOM 639 O O . VAL A 1 82 ? -1.317 -13.735 -7.544 1.00 76.88 82 VAL A O 1
ATOM 642 N N . LYS A 1 83 ? -3.515 -14.082 -7.926 1.00 53.22 83 LYS A N 1
ATOM 643 C CA . LYS A 1 83 ? -3.387 -14.930 -9.119 1.00 53.22 83 LYS A CA 1
ATOM 644 C C . LYS A 1 83 ? -3.727 -14.140 -10.370 1.00 53.22 83 LYS A C 1
ATOM 646 O O . LYS A 1 83 ? -4.643 -13.293 -10.274 1.00 53.22 83 LYS A O 1
#

Sequence (83 aa):
MADYRPISLCNVIYKIASNVLVNRVKPFMNSLVSPSQNGFIHGIQDNVIMAQELTDTIRISKCKKTGLTAIKIDISKTFDRVK

Secondary structure (DSSP, 8-state):
--S--PPP---HHHHHHHHHHHHHHGGGHHHHS-TT--SSSS-HHHHHHHHHHHHHHHHHHHHTT----------TTTTTS--

pLDDT: mean 80.53, std 9.94, range [51.06, 95.5]

Radius of gyration: 18.72 Å; chains: 1; bounding box: 43×33×44 Å

Organism: Lithospermum erythrorhizon (NCBI:txid34254)

InterPro domains:
  IPR000477 Reverse transcriptase domain [PF00078] (3-83)
  IPR052343 Diverse Retrotransposon and Effector-Associated Protein [PTHR46890] (2-63)